Protein AF-A0A8U0UBH2-F1 (afdb_monomer)

Nearest PDB structures (foldseek):
  8ppl-assembly1_Iy  TM=8.796E-01  e=6.092E-14  Homo sapiens
  8oz0-assembly1_J  TM=8.647E-01  e=2.793E-13  Homo sapiens
  8pj3-assembly1_y  TM=9.180E-01  e=6.291E-13  Homo sapiens
  6fyy-assembly1_q  TM=8.793E-01  e=2.531E-05  Saccharomyces cerevisiae
  6zu9-assembly1_q  TM=8.793E-01  e=5.999E-05  Saccharomyces cerevisiae S288C

Organism: Salvelinus namaycush (NCBI:txid8040)

pLDDT: mean 74.61, std 21.76, range [34.66, 95.88]

Structure (mmCIF, N/CA/C/O backbone):
data_AF-A0A8U0UBH2-F1
#
_entry.id   AF-A0A8U0UBH2-F1
#
loop_
_atom_site.group_PDB
_atom_site.id
_atom_site.type_symbol
_atom_site.label_atom_id
_atom_site.label_alt_id
_atom_site.label_comp_id
_atom_site.label_asym_id
_atom_site.label_entity_id
_atom_site.label_seq_id
_atom_site.pdbx_PDB_ins_code
_atom_site.Cartn_x
_atom_site.Cartn_y
_atom_site.Cartn_z
_atom_site.occupancy
_atom_site.B_iso_or_equiv
_atom_site.auth_seq_id
_atom_site.auth_comp_id
_atom_site.auth_asym_id
_atom_site.auth_atom_id
_atom_site.pdbx_PDB_model_num
ATOM 1 N N . MET A 1 1 ? 2.772 16.774 -62.613 1.00 42.47 1 MET A N 1
ATOM 2 C CA . MET A 1 1 ? 3.677 16.730 -61.443 1.00 42.47 1 MET A CA 1
ATOM 3 C C . MET A 1 1 ? 3.023 17.522 -60.324 1.00 42.47 1 MET A C 1
ATOM 5 O O . MET A 1 1 ? 3.262 18.715 -60.193 1.00 42.47 1 MET A O 1
ATOM 9 N N . GLU A 1 2 ? 2.134 16.873 -59.576 1.00 38.53 2 GLU A N 1
ATOM 10 C CA . GLU A 1 2 ? 1.544 17.423 -58.355 1.00 38.53 2 GLU A CA 1
ATOM 11 C C . GLU A 1 2 ? 2.584 17.436 -57.232 1.00 38.53 2 GLU A C 1
ATOM 13 O O . GLU A 1 2 ? 3.257 16.438 -56.972 1.00 38.53 2 GLU A O 1
ATOM 18 N N . ARG A 1 3 ? 2.696 18.568 -56.539 1.00 38.28 3 ARG A N 1
ATOM 19 C CA . ARG A 1 3 ? 3.229 18.626 -55.177 1.00 38.28 3 ARG A CA 1
ATOM 20 C C . ARG A 1 3 ? 2.246 19.397 -54.314 1.00 38.28 3 ARG A C 1
ATOM 22 O O . ARG A 1 3 ? 2.458 20.559 -53.987 1.00 38.28 3 ARG A O 1
ATOM 29 N N . SER A 1 4 ? 1.186 18.706 -53.924 1.00 42.19 4 SER A N 1
ATOM 30 C CA . SER A 1 4 ? 0.410 19.046 -52.738 1.00 42.19 4 SER A CA 1
ATOM 31 C C . SER A 1 4 ? 1.286 18.737 -51.523 1.00 42.19 4 SER A C 1
ATOM 33 O O . SER A 1 4 ? 1.463 17.576 -51.159 1.00 42.19 4 SER A O 1
ATOM 35 N N . ARG A 1 5 ? 1.911 19.756 -50.926 1.00 43.47 5 ARG A N 1
ATOM 36 C CA . ARG A 1 5 ? 2.503 19.631 -49.587 1.00 43.47 5 ARG A CA 1
ATOM 37 C C . ARG A 1 5 ? 1.434 20.016 -48.577 1.00 43.47 5 ARG A C 1
ATOM 39 O O . ARG A 1 5 ? 1.144 21.188 -48.375 1.00 43.47 5 ARG A O 1
ATOM 46 N N . GLN A 1 6 ? 0.831 18.966 -48.038 1.00 37.62 6 GLN A N 1
ATOM 47 C CA . GLN A 1 6 ? -0.133 18.946 -46.948 1.00 37.62 6 GLN A CA 1
ATOM 48 C C . GLN A 1 6 ? 0.365 19.767 -45.751 1.00 37.62 6 GLN A C 1
ATOM 50 O O . GLN A 1 6 ? 1.517 19.628 -45.334 1.00 37.62 6 GLN A O 1
ATOM 55 N N . ALA A 1 7 ? -0.517 20.616 -45.225 1.00 38.66 7 ALA A N 1
ATOM 56 C CA . ALA A 1 7 ? -0.358 21.272 -43.934 1.00 38.66 7 ALA A CA 1
ATOM 57 C C . ALA A 1 7 ? -0.268 20.212 -42.815 1.00 38.66 7 ALA A C 1
ATOM 59 O O . ALA A 1 7 ? -0.923 19.171 -42.933 1.00 38.66 7 ALA A O 1
ATOM 60 N N . PRO A 1 8 ? 0.516 20.434 -41.744 1.00 41.75 8 PRO A N 1
ATOM 61 C CA . PRO A 1 8 ? 0.490 19.552 -40.585 1.00 41.75 8 PRO A CA 1
ATOM 62 C C . PRO A 1 8 ? -0.902 19.596 -39.952 1.00 41.75 8 PRO A C 1
ATOM 64 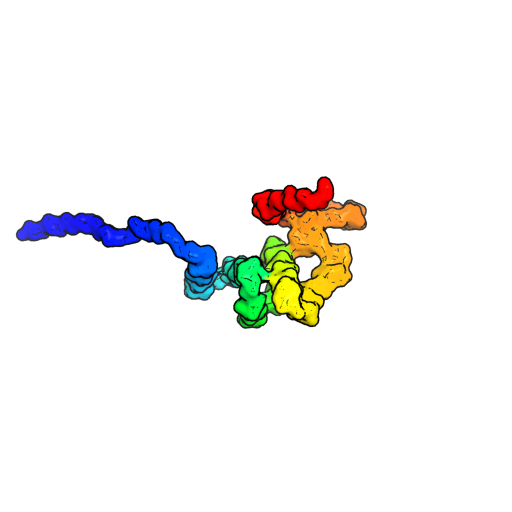O O . PRO A 1 8 ? -1.445 20.671 -39.706 1.00 41.75 8 PRO A O 1
ATOM 67 N N . SER A 1 9 ? -1.467 18.412 -39.745 1.00 38.03 9 SER A N 1
ATOM 68 C CA . SER A 1 9 ? -2.778 18.161 -39.164 1.00 38.03 9 SER A CA 1
ATOM 69 C C . SER A 1 9 ? -2.916 18.756 -37.765 1.00 38.03 9 SER A C 1
ATOM 71 O O . SER A 1 9 ? -2.117 18.466 -36.877 1.00 38.03 9 SER A O 1
ATOM 73 N N . GLU A 1 10 ? -3.981 19.531 -37.596 1.00 45.22 10 GLU A N 1
ATOM 74 C CA . GLU A 1 10 ? -4.620 19.885 -36.332 1.00 45.22 10 GLU A CA 1
ATOM 75 C C . GLU A 1 10 ? -5.029 18.603 -35.591 1.00 45.22 10 GLU A C 1
ATOM 77 O O . GLU A 1 10 ? -6.073 18.028 -35.884 1.00 45.22 10 GLU A O 1
ATOM 82 N N . GLN A 1 11 ? -4.189 18.104 -34.686 1.00 44.78 11 GLN A N 1
ATOM 83 C CA . GLN A 1 11 ? -4.559 17.155 -33.631 1.00 44.78 11 GLN A CA 1
ATOM 84 C C . GLN A 1 11 ? -3.386 17.041 -32.645 1.00 44.78 11 GLN A C 1
ATOM 86 O O . GLN A 1 11 ? -2.232 17.037 -33.060 1.00 44.78 11 GLN A O 1
ATOM 91 N N . ASP A 1 12 ? -3.711 16.972 -31.354 1.00 43.59 12 ASP A N 1
ATOM 92 C CA . ASP A 1 12 ? -2.827 16.841 -30.177 1.00 43.59 12 ASP A CA 1
ATOM 93 C C . ASP A 1 12 ? -2.422 18.132 -29.438 1.00 43.59 12 ASP A C 1
ATOM 95 O O . ASP A 1 12 ? -1.477 18.134 -28.650 1.00 43.59 12 ASP A O 1
ATOM 99 N N . ALA A 1 13 ? -3.188 19.214 -29.595 1.00 43.34 13 ALA A N 1
ATOM 100 C CA . ALA A 1 13 ? -3.163 20.348 -28.665 1.00 43.34 13 ALA A CA 1
ATOM 101 C C . ALA A 1 13 ? -4.579 20.731 -28.211 1.00 43.34 13 ALA A C 1
ATOM 103 O O . ALA A 1 13 ? -5.007 21.871 -28.343 1.00 43.34 13 ALA A O 1
ATOM 104 N N . GLU A 1 14 ? -5.309 19.761 -27.666 1.00 42.88 14 GLU A N 1
ATOM 105 C CA . GLU A 1 14 ? -6.381 20.048 -26.713 1.00 42.88 14 GLU A CA 1
ATOM 106 C C . GLU A 1 14 ? -5.909 19.546 -25.349 1.00 42.88 14 GLU A C 1
ATOM 108 O O . GLU A 1 14 ? -6.132 18.403 -24.950 1.00 42.88 14 GLU A O 1
ATOM 113 N N . GLU A 1 15 ? -5.183 20.414 -24.641 1.00 45.59 15 GLU A N 1
ATOM 114 C CA . GLU A 1 15 ? -5.075 20.335 -23.188 1.00 45.59 15 GLU A CA 1
ATOM 115 C C . GLU A 1 15 ? -6.496 20.459 -22.630 1.00 45.59 15 GLU A C 1
ATOM 117 O O . GLU A 1 15 ? -7.026 21.552 -22.445 1.00 45.59 15 GLU A O 1
ATOM 122 N N . SER A 1 16 ? -7.149 19.313 -22.428 1.00 42.00 16 SER A N 1
ATOM 123 C CA . SER A 1 16 ? -8.451 19.243 -21.778 1.00 42.00 16 SER A CA 1
ATOM 124 C C . SER A 1 16 ? -8.293 19.671 -20.320 1.00 42.00 16 SER A C 1
ATOM 126 O O . SER A 1 16 ? -7.991 18.861 -19.438 1.00 42.00 16 SER A O 1
ATOM 128 N N . GLU A 1 17 ? -8.532 20.954 -20.068 1.00 45.34 17 GLU A N 1
ATOM 129 C CA . GLU A 1 17 ? -8.867 21.498 -18.757 1.00 45.34 17 GLU A CA 1
ATOM 130 C C . GLU A 1 17 ? -10.041 20.694 -18.162 1.00 45.34 17 GLU A C 1
ATOM 132 O O . GLU A 1 17 ? -11.206 20.942 -18.461 1.00 45.34 17 GLU A O 1
ATOM 137 N N . GLY A 1 18 ? -9.732 19.682 -17.341 1.00 48.09 18 GLY A N 1
ATOM 138 C CA . GLY A 1 18 ? -10.737 18.897 -16.617 1.00 48.09 18 GLY A CA 1
ATOM 139 C C . GLY A 1 18 ? -10.610 17.373 -16.661 1.00 48.09 18 GLY A C 1
ATOM 140 O O . GLY A 1 18 ? -11.572 16.702 -16.291 1.00 48.09 18 GLY A O 1
ATOM 141 N N . GLU A 1 19 ? -9.483 16.780 -17.074 1.00 50.56 19 GLU A N 1
ATOM 142 C CA . GLU A 1 19 ? -9.301 15.337 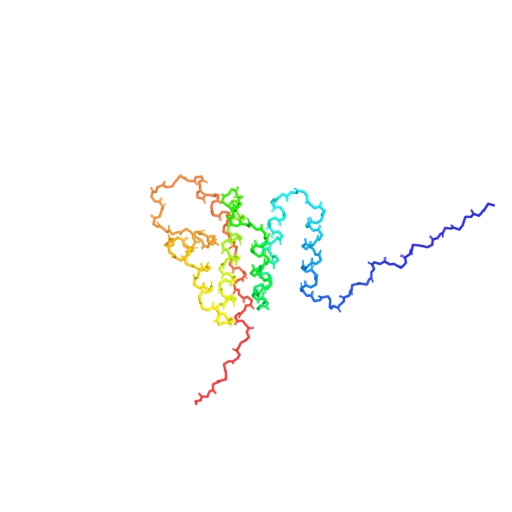-16.848 1.00 50.56 19 GLU A CA 1
ATOM 143 C C . GLU A 1 19 ? -9.246 15.055 -15.329 1.00 50.56 19 GLU A C 1
ATOM 145 O O . GLU A 1 19 ? -8.317 15.469 -14.633 1.00 50.56 19 GLU A O 1
ATOM 150 N N . ASP A 1 20 ? -10.267 14.368 -14.795 1.00 79.62 20 ASP A N 1
ATOM 151 C CA . ASP A 1 20 ? -10.309 13.921 -13.398 1.00 79.62 20 ASP A CA 1
ATOM 152 C C . ASP A 1 20 ? -8.999 13.195 -13.056 1.00 79.62 20 ASP A C 1
ATOM 154 O O . ASP A 1 20 ? -8.561 12.293 -13.772 1.00 79.62 20 ASP A O 1
ATOM 158 N N . SER A 1 21 ? -8.374 13.566 -11.938 1.00 82.38 21 SER A N 1
ATOM 159 C CA . SER A 1 21 ? -7.144 12.946 -11.429 1.00 82.38 21 SER A CA 1
ATOM 160 C C . SER A 1 21 ? -7.193 11.411 -11.420 1.00 82.38 21 SER A C 1
ATOM 162 O O . SER A 1 21 ? -6.170 10.757 -11.634 1.00 82.38 21 SER A O 1
ATOM 164 N N . ALA A 1 22 ? -8.383 10.832 -11.229 1.00 84.75 22 ALA A N 1
ATOM 165 C CA . ALA A 1 22 ? -8.594 9.395 -11.311 1.00 84.75 22 ALA A CA 1
ATOM 166 C C . ALA A 1 22 ? -8.478 8.836 -12.733 1.00 84.75 22 ALA A C 1
ATOM 168 O O . ALA A 1 22 ? -7.912 7.759 -12.912 1.00 84.75 22 ALA A O 1
ATOM 169 N N . PHE A 1 23 ? -8.987 9.557 -13.731 1.00 87.00 23 PHE A N 1
ATOM 170 C CA . PHE A 1 23 ? -8.910 9.164 -15.134 1.00 87.00 23 PHE A CA 1
ATOM 171 C C . PHE A 1 23 ? -7.462 9.155 -15.629 1.00 87.00 23 PHE A C 1
ATOM 173 O O . PHE A 1 23 ? -7.021 8.181 -16.240 1.00 87.00 23 PHE A O 1
ATOM 180 N N . ILE A 1 24 ? -6.693 10.194 -15.290 1.00 90.06 24 ILE A N 1
ATOM 181 C CA . ILE A 1 24 ? -5.268 10.276 -15.636 1.00 90.06 24 ILE A CA 1
ATOM 182 C C . ILE A 1 24 ? -4.505 9.110 -15.001 1.00 90.06 24 ILE A C 1
ATOM 184 O O . ILE A 1 24 ? -3.740 8.422 -15.682 1.00 90.06 24 ILE A O 1
ATOM 188 N N . MET A 1 25 ? -4.729 8.864 -13.705 1.00 91.75 25 MET A N 1
ATOM 189 C CA . MET A 1 25 ? -4.036 7.799 -12.983 1.00 91.75 25 MET A CA 1
ATOM 190 C C . MET A 1 25 ? -4.345 6.420 -13.577 1.00 91.75 25 MET A C 1
ATOM 192 O O . MET A 1 25 ? -3.426 5.649 -13.850 1.00 91.75 25 MET A O 1
ATOM 196 N N . ASP A 1 26 ? -5.618 6.136 -13.851 1.00 89.06 26 ASP A N 1
ATOM 197 C CA . ASP A 1 26 ? -6.052 4.879 -14.459 1.00 89.06 26 ASP A CA 1
ATOM 198 C C . ASP A 1 26 ? -5.466 4.691 -15.871 1.00 89.06 26 ASP A C 1
ATOM 200 O O . ASP A 1 26 ? -4.923 3.624 -16.177 1.00 89.06 26 ASP A O 1
ATOM 204 N N . ARG A 1 27 ? -5.476 5.740 -16.710 1.00 91.38 27 ARG A N 1
ATOM 205 C CA . ARG A 1 27 ? -4.893 5.710 -18.064 1.00 91.38 27 ARG A CA 1
ATOM 206 C C . ARG A 1 27 ? -3.405 5.368 -18.029 1.00 91.38 27 ARG A C 1
ATOM 208 O O . ARG A 1 27 ? -2.956 4.486 -18.765 1.00 91.38 27 ARG A O 1
ATOM 215 N N . LEU A 1 28 ? -2.642 6.040 -17.166 1.00 90.62 28 LEU A N 1
ATOM 216 C CA . LEU A 1 28 ? -1.199 5.821 -17.035 1.00 90.62 28 LEU A CA 1
ATOM 217 C C . LEU A 1 28 ? -0.885 4.430 -16.474 1.00 90.62 28 LEU A C 1
ATOM 219 O O . LEU A 1 28 ? -0.015 3.736 -17.003 1.00 90.62 28 LEU A O 1
ATOM 223 N N . CYS A 1 29 ? -1.616 3.984 -15.452 1.00 90.94 29 CYS A N 1
ATOM 224 C CA . CYS A 1 29 ? -1.440 2.653 -14.878 1.00 90.94 29 CYS A CA 1
ATOM 225 C C . CYS A 1 29 ? -1.744 1.552 -15.901 1.00 90.94 29 CYS A C 1
ATOM 227 O O . CYS A 1 29 ? -0.923 0.652 -16.081 1.00 90.94 29 CYS A O 1
ATOM 229 N N . LYS A 1 30 ? -2.853 1.658 -16.643 1.00 89.81 30 LYS A N 1
ATOM 230 C CA . LYS A 1 30 ? -3.204 0.714 -17.719 1.00 89.81 30 LYS A CA 1
ATOM 231 C C . LYS A 1 30 ? -2.159 0.679 -18.830 1.00 89.81 30 LYS A C 1
ATOM 233 O O . LYS A 1 30 ? -1.824 -0.402 -19.314 1.00 89.81 30 LYS A O 1
ATOM 238 N N . PHE A 1 31 ? -1.613 1.835 -19.208 1.00 91.50 31 PHE A N 1
ATOM 239 C CA . PHE A 1 31 ? -0.531 1.900 -20.187 1.00 91.50 31 PHE A CA 1
ATOM 240 C C . PHE A 1 31 ? 0.703 1.120 -19.715 1.00 91.50 31 PHE A C 1
ATOM 242 O O . PHE A 1 31 ? 1.228 0.296 -20.466 1.00 91.50 31 PHE A O 1
ATOM 249 N N . ILE A 1 32 ? 1.119 1.311 -18.458 1.00 90.69 32 ILE A N 1
ATOM 250 C CA . ILE A 1 32 ? 2.253 0.583 -17.870 1.00 90.69 32 ILE A CA 1
ATOM 251 C C . ILE A 1 32 ? 1.964 -0.923 -17.822 1.00 90.69 32 ILE A C 1
ATOM 253 O O . ILE A 1 32 ? 2.832 -1.717 -18.179 1.00 90.69 32 ILE A O 1
ATOM 257 N N . TYR A 1 33 ? 0.747 -1.334 -17.453 1.00 86.88 33 TYR A N 1
ATOM 258 C CA . TYR A 1 33 ? 0.375 -2.754 -17.402 1.00 86.88 33 TYR A CA 1
ATOM 259 C C . TYR A 1 33 ? 0.462 -3.435 -18.772 1.00 86.88 33 TYR A C 1
ATOM 261 O O . TYR A 1 33 ? 0.886 -4.586 -18.852 1.00 86.88 33 TYR A O 1
ATOM 269 N N . ALA A 1 34 ? 0.082 -2.730 -19.841 1.00 86.69 34 ALA A N 1
ATOM 270 C CA . ALA A 1 34 ? 0.052 -3.279 -21.193 1.00 86.69 34 ALA A CA 1
ATOM 271 C C . ALA A 1 34 ? 1.409 -3.230 -21.916 1.00 86.69 34 ALA A C 1
ATOM 273 O O . ALA A 1 34 ? 1.687 -4.081 -22.762 1.00 86.69 34 ALA A O 1
ATOM 274 N N . LYS A 1 35 ? 2.228 -2.206 -21.652 1.00 82.31 35 LYS A N 1
ATOM 275 C CA . LYS A 1 35 ? 3.435 -1.918 -22.443 1.00 82.31 35 LYS A CA 1
ATOM 276 C C . LYS A 1 35 ? 4.734 -2.290 -21.746 1.00 82.31 35 LYS A C 1
ATOM 278 O O . LYS A 1 35 ? 5.714 -2.552 -22.441 1.00 82.31 35 LYS A O 1
ATOM 283 N N . ASP A 1 36 ? 4.756 -2.335 -20.417 1.00 79.94 36 ASP A N 1
ATOM 284 C CA . ASP A 1 36 ? 5.984 -2.587 -19.673 1.00 79.94 36 ASP A CA 1
ATOM 285 C C . ASP A 1 36 ? 6.121 -4.064 -19.283 1.00 79.94 36 ASP A C 1
ATOM 287 O O . ASP A 1 36 ? 5.214 -4.687 -18.720 1.00 79.94 36 ASP A O 1
ATOM 291 N N . ARG A 1 37 ? 7.293 -4.634 -19.574 1.00 76.19 37 ARG A N 1
ATOM 292 C CA . ARG A 1 37 ? 7.675 -5.996 -19.170 1.00 76.19 37 ARG A CA 1
ATOM 293 C C . ARG A 1 37 ? 8.454 -6.012 -17.854 1.00 76.19 37 ARG A C 1
ATOM 295 O O . ARG A 1 37 ? 8.685 -7.085 -17.312 1.00 76.19 37 ARG A O 1
ATOM 302 N N . THR A 1 38 ? 8.832 -4.845 -17.339 1.00 85.12 38 THR A N 1
ATOM 303 C CA . THR A 1 38 ? 9.639 -4.691 -16.129 1.00 85.12 38 THR A CA 1
ATOM 304 C C . THR A 1 38 ? 8.768 -4.821 -14.881 1.00 85.12 38 THR A C 1
ATOM 306 O O . THR A 1 38 ? 7.975 -3.930 -14.563 1.00 85.12 38 THR A O 1
ATOM 309 N N . ASP A 1 39 ? 8.960 -5.895 -14.117 1.00 82.62 39 ASP A N 1
ATOM 310 C CA . ASP A 1 39 ? 8.144 -6.184 -12.928 1.00 82.62 39 ASP A CA 1
ATOM 311 C C . ASP A 1 39 ? 8.222 -5.089 -11.861 1.00 82.62 39 ASP A C 1
ATOM 313 O O . ASP A 1 39 ? 7.222 -4.767 -11.218 1.00 82.62 39 ASP A O 1
ATOM 317 N N . ARG A 1 40 ? 9.381 -4.437 -11.718 1.00 86.19 40 ARG A N 1
ATOM 318 C CA . ARG A 1 40 ? 9.552 -3.320 -10.783 1.00 86.19 40 ARG A CA 1
ATOM 319 C C . ARG A 1 40 ? 8.658 -2.126 -11.124 1.00 86.19 40 ARG A C 1
ATOM 321 O O . ARG A 1 40 ? 7.998 -1.593 -10.235 1.00 86.19 40 ARG A O 1
ATOM 328 N N . ILE A 1 41 ? 8.645 -1.686 -12.384 1.00 88.88 41 ILE A N 1
ATOM 329 C CA . ILE A 1 41 ? 7.861 -0.511 -12.800 1.00 88.88 41 ILE A CA 1
ATOM 330 C C . ILE A 1 41 ? 6.370 -0.834 -12.701 1.00 88.88 41 ILE A C 1
ATOM 332 O O . ILE A 1 41 ? 5.606 -0.032 -12.160 1.00 88.88 41 ILE A O 1
ATOM 336 N N . ARG A 1 42 ? 5.976 -2.047 -13.110 1.00 90.31 42 ARG A N 1
ATOM 337 C CA . ARG A 1 42 ? 4.609 -2.547 -12.944 1.00 90.31 42 ARG A CA 1
ATOM 338 C C . ARG A 1 42 ? 4.180 -2.542 -11.476 1.00 90.31 42 ARG A C 1
ATOM 340 O O . ARG A 1 42 ? 3.120 -2.012 -11.159 1.00 90.31 42 ARG A O 1
ATOM 347 N N . THR A 1 43 ? 5.023 -3.051 -10.578 1.00 90.88 43 THR A N 1
ATOM 348 C CA . THR A 1 43 ? 4.759 -3.077 -9.131 1.00 90.88 43 THR A CA 1
ATOM 349 C C . THR A 1 43 ? 4.576 -1.671 -8.567 1.00 90.88 43 THR A C 1
ATOM 351 O O . THR A 1 43 ? 3.587 -1.404 -7.887 1.00 90.88 43 THR A O 1
ATOM 354 N N . CYS A 1 44 ? 5.476 -0.739 -8.896 1.00 92.06 44 CYS A N 1
ATOM 355 C CA . CYS A 1 44 ? 5.340 0.659 -8.487 1.00 92.06 44 CYS A CA 1
ATOM 356 C C . CYS A 1 44 ? 4.041 1.287 -9.010 1.00 92.06 44 CYS A C 1
ATOM 358 O O . CYS A 1 44 ? 3.356 1.980 -8.261 1.00 92.06 44 CYS A O 1
ATOM 360 N N . ALA A 1 45 ? 3.677 1.024 -10.267 1.00 93.06 45 ALA A N 1
ATOM 361 C CA . ALA A 1 45 ? 2.445 1.537 -10.855 1.00 93.06 45 ALA A CA 1
ATOM 362 C C . ALA A 1 45 ? 1.200 0.996 -10.141 1.00 93.06 45 ALA A C 1
ATOM 364 O O . ALA A 1 45 ? 0.295 1.771 -9.844 1.00 93.06 45 ALA A O 1
ATOM 365 N N . ILE A 1 46 ? 1.160 -0.302 -9.821 1.00 93.25 46 ILE A N 1
ATOM 366 C CA . ILE A 1 46 ? 0.070 -0.907 -9.039 1.00 93.25 46 ILE A CA 1
ATOM 367 C C . ILE A 1 46 ? -0.019 -0.262 -7.653 1.00 93.25 46 ILE A C 1
ATOM 369 O O . ILE A 1 46 ? -1.094 0.180 -7.254 1.00 93.25 46 ILE A O 1
ATOM 373 N N . LEU A 1 47 ? 1.102 -0.145 -6.938 1.00 94.56 47 LEU A N 1
ATOM 374 C CA . LEU A 1 47 ? 1.131 0.458 -5.603 1.00 94.56 47 LEU A CA 1
ATOM 375 C C . LEU A 1 47 ? 0.621 1.902 -5.605 1.00 94.56 47 LEU A C 1
ATOM 377 O O . LEU A 1 47 ? -0.223 2.262 -4.785 1.00 94.56 47 LEU A O 1
ATOM 381 N N . CYS A 1 48 ? 1.076 2.719 -6.557 1.00 94.12 48 CYS A N 1
ATOM 382 C CA . CYS A 1 48 ? 0.599 4.092 -6.704 1.00 94.12 48 CYS A CA 1
ATOM 383 C C . CYS A 1 48 ? -0.897 4.149 -7.056 1.00 94.12 48 CYS A C 1
ATOM 385 O O . CYS A 1 48 ? -1.609 5.014 -6.545 1.00 94.12 48 CYS A O 1
ATOM 387 N N . HIS A 1 49 ? -1.388 3.220 -7.881 1.00 94.62 49 HIS A N 1
ATOM 388 C CA . HIS A 1 49 ? -2.803 3.130 -8.243 1.00 94.62 49 HIS A CA 1
ATOM 389 C C . HIS A 1 49 ? -3.680 2.831 -7.018 1.00 94.62 49 HIS A C 1
ATOM 391 O O . HIS A 1 49 ? -4.651 3.542 -6.749 1.00 94.62 49 HIS A O 1
ATOM 397 N N . ILE A 1 50 ? -3.288 1.835 -6.218 1.00 95.19 50 ILE A N 1
ATOM 398 C CA . ILE A 1 50 ? -3.969 1.476 -4.966 1.00 95.19 50 ILE A CA 1
ATOM 399 C C . ILE A 1 50 ? -3.951 2.661 -3.997 1.00 95.19 50 ILE A C 1
ATOM 401 O O . ILE A 1 50 ? -4.985 3.007 -3.420 1.00 95.19 50 ILE A O 1
ATOM 405 N N . TYR A 1 51 ? -2.795 3.313 -3.841 1.00 95.00 51 TYR A N 1
ATOM 406 C CA . TYR A 1 51 ? -2.647 4.476 -2.968 1.00 95.00 51 TYR A CA 1
ATOM 407 C C . TYR A 1 51 ? -3.611 5.602 -3.362 1.00 95.00 51 TYR A C 1
ATOM 409 O O . TYR A 1 51 ? -4.277 6.181 -2.499 1.00 95.00 51 TYR A O 1
ATOM 417 N N . HIS A 1 52 ? -3.734 5.877 -4.663 1.00 94.00 52 HIS A N 1
ATOM 418 C CA . HIS A 1 52 ? -4.670 6.864 -5.189 1.00 94.00 52 HIS A CA 1
ATOM 419 C C . HIS A 1 52 ? -6.130 6.480 -4.885 1.00 94.00 52 HIS A C 1
ATOM 421 O O . HIS A 1 52 ? -6.874 7.287 -4.325 1.00 94.00 52 HIS A O 1
ATOM 427 N N . HIS A 1 53 ? -6.559 5.241 -5.149 1.00 93.94 53 HIS A N 1
ATOM 428 C CA . HIS A 1 53 ? -7.919 4.813 -4.786 1.00 93.94 53 HIS A CA 1
ATOM 429 C C . HIS A 1 53 ? -8.197 4.951 -3.283 1.00 93.94 53 HIS A C 1
ATOM 431 O O . HIS A 1 53 ? -9.239 5.492 -2.897 1.00 93.94 53 HIS A O 1
ATOM 437 N N . ALA A 1 54 ? -7.249 4.537 -2.440 1.00 94.00 54 ALA A N 1
ATOM 438 C CA . ALA A 1 54 ? -7.372 4.619 -0.990 1.00 94.00 54 ALA A CA 1
ATOM 439 C C . ALA A 1 54 ? -7.458 6.074 -0.488 1.00 94.00 54 ALA A C 1
ATOM 441 O O . ALA A 1 54 ? -8.259 6.375 0.402 1.00 94.00 54 ALA A O 1
ATOM 442 N N . LEU A 1 55 ? -6.687 6.997 -1.076 1.00 93.44 55 LEU A N 1
ATOM 443 C CA . LEU A 1 55 ? -6.732 8.427 -0.749 1.00 93.44 55 LEU A CA 1
ATOM 444 C C . LEU A 1 55 ? -8.117 9.029 -1.026 1.00 93.44 55 LEU A C 1
ATOM 446 O O . LEU A 1 55 ? -8.683 9.704 -0.162 1.00 93.44 55 LEU A O 1
ATOM 450 N N . HIS A 1 56 ? -8.694 8.693 -2.180 1.00 91.81 56 HIS A N 1
ATOM 451 C CA . HIS A 1 56 ? -10.012 9.151 -2.628 1.00 91.81 56 HIS A CA 1
ATOM 452 C C . HIS A 1 56 ? -11.184 8.363 -2.016 1.00 91.81 56 HIS A C 1
ATOM 454 O O . HIS A 1 56 ? -12.284 8.375 -2.560 1.00 91.81 56 HIS A O 1
ATOM 460 N N . SER A 1 57 ? -10.980 7.675 -0.885 1.00 91.50 57 SER A N 1
ATOM 461 C CA . SER A 1 57 ? -12.032 6.937 -0.167 1.00 91.50 57 SER A CA 1
ATOM 462 C C . SER A 1 57 ? -12.657 5.761 -0.934 1.00 91.50 57 SER A C 1
ATOM 464 O O . SER A 1 57 ? -13.683 5.231 -0.508 1.00 91.50 57 SER A O 1
ATOM 466 N N . ARG A 1 58 ? -12.045 5.290 -2.023 1.00 92.69 58 ARG A N 1
ATOM 467 C CA . ARG A 1 58 ? -12.553 4.173 -2.835 1.00 92.69 58 ARG A CA 1
ATOM 468 C C . ARG A 1 58 ? -11.990 2.845 -2.330 1.00 92.69 58 ARG A C 1
ATOM 470 O O . ARG A 1 58 ? -11.148 2.222 -2.974 1.00 92.69 58 ARG A O 1
ATOM 477 N N . TRP A 1 59 ? -12.444 2.433 -1.145 1.00 93.62 59 TRP A N 1
ATOM 478 C CA . TRP A 1 59 ? -11.884 1.284 -0.425 1.00 93.62 59 TRP A CA 1
ATOM 479 C C . TRP A 1 59 ? -11.996 -0.037 -1.192 1.00 93.62 59 TRP A C 1
ATOM 481 O O . TRP A 1 59 ? -10.987 -0.713 -1.363 1.00 93.62 59 TRP A O 1
ATOM 491 N N . TYR A 1 60 ? -13.188 -0.380 -1.692 1.00 95.12 60 TYR A N 1
ATOM 492 C CA . TYR A 1 60 ? -13.416 -1.643 -2.405 1.00 95.12 60 TYR A CA 1
ATOM 493 C C . TYR A 1 60 ? -12.487 -1.792 -3.613 1.00 95.12 60 TYR A C 1
ATOM 495 O O . TYR A 1 60 ? -11.809 -2.800 -3.748 1.00 95.12 60 TYR A O 1
ATOM 503 N N . GLN A 1 61 ? -12.362 -0.738 -4.425 1.00 94.06 61 GLN A N 1
ATOM 504 C CA . GLN A 1 61 ? -11.471 -0.726 -5.588 1.00 94.06 61 GLN A CA 1
ATOM 505 C C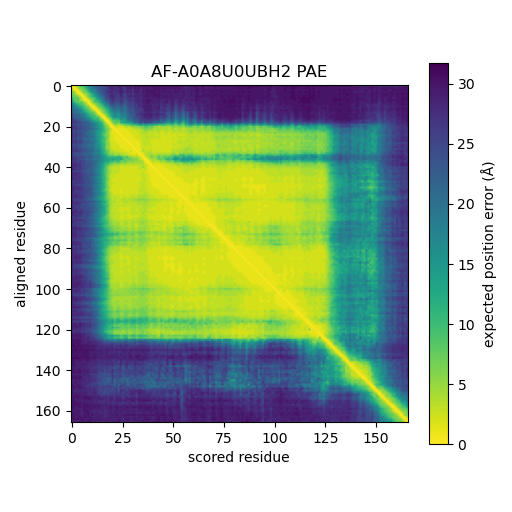 . GLN A 1 61 ? -10.001 -0.894 -5.185 1.00 94.06 61 GLN A C 1
ATOM 507 O O . GLN A 1 61 ? -9.285 -1.687 -5.788 1.00 94.06 61 GLN A O 1
ATOM 512 N N . ALA A 1 62 ? -9.552 -0.185 -4.141 1.00 94.75 62 ALA A N 1
ATOM 513 C CA . ALA A 1 62 ? -8.186 -0.306 -3.634 1.00 94.75 62 ALA A CA 1
ATOM 514 C C . ALA A 1 62 ? -7.891 -1.717 -3.093 1.00 94.75 62 ALA A C 1
ATOM 516 O O . ALA A 1 62 ? -6.825 -2.270 -3.359 1.00 94.75 62 ALA A O 1
ATOM 517 N N . ARG A 1 63 ? -8.836 -2.301 -2.346 1.00 94.44 63 ARG A N 1
ATOM 518 C CA . ARG A 1 63 ? -8.734 -3.653 -1.783 1.00 94.44 63 ARG A CA 1
ATOM 519 C C . ARG A 1 63 ? -8.677 -4.705 -2.879 1.00 94.44 63 ARG A C 1
ATOM 521 O O . ARG A 1 63 ? -7.792 -5.554 -2.853 1.00 94.44 63 ARG A O 1
ATOM 528 N N . ASP A 1 64 ? -9.607 -4.646 -3.821 1.00 94.75 64 ASP A N 1
ATOM 529 C CA . ASP A 1 64 ? -9.707 -5.639 -4.882 1.00 94.75 64 ASP A CA 1
ATOM 530 C C . ASP A 1 64 ? -8.454 -5.580 -5.766 1.00 94.75 64 ASP A C 1
ATOM 532 O O . ASP A 1 64 ? -7.868 -6.617 -6.059 1.00 94.75 64 ASP A O 1
ATOM 536 N N . LEU A 1 65 ? -7.947 -4.378 -6.067 1.00 93.56 65 LEU A N 1
ATOM 537 C CA . LEU A 1 65 ? -6.684 -4.211 -6.786 1.00 93.56 65 LEU A CA 1
ATOM 538 C C . LEU A 1 65 ? -5.477 -4.752 -5.997 1.00 93.56 65 LEU A C 1
ATOM 540 O O . LEU A 1 65 ? -4.616 -5.406 -6.584 1.00 93.56 65 LEU A O 1
ATOM 544 N N . MET A 1 66 ? -5.422 -4.538 -4.675 1.00 93.75 66 MET A N 1
ATOM 545 C CA . MET A 1 66 ? -4.379 -5.116 -3.816 1.00 93.75 66 MET A CA 1
ATOM 546 C C . MET A 1 66 ? -4.401 -6.650 -3.863 1.00 93.75 66 MET A C 1
ATOM 548 O O . MET A 1 66 ? -3.358 -7.265 -4.077 1.00 93.75 66 MET A O 1
ATOM 552 N N . LEU A 1 67 ? -5.578 -7.267 -3.740 1.00 92.75 67 LEU A N 1
ATOM 553 C CA . LEU A 1 67 ? -5.727 -8.725 -3.774 1.00 92.75 67 LEU A CA 1
ATOM 554 C C . LEU A 1 67 ? -5.413 -9.312 -5.158 1.00 92.75 67 LEU A C 1
ATOM 556 O O . LEU A 1 67 ? -4.655 -10.272 -5.252 1.00 92.75 67 LEU A O 1
ATOM 560 N N . MET A 1 68 ? -5.929 -8.707 -6.232 1.00 91.19 68 MET A N 1
ATOM 561 C CA . MET A 1 68 ? -5.706 -9.165 -7.613 1.00 91.19 68 MET A CA 1
ATOM 562 C C . MET A 1 68 ? -4.240 -9.073 -8.044 1.00 91.19 68 MET A C 1
ATOM 564 O O . MET A 1 68 ? -3.803 -9.796 -8.934 1.00 91.19 68 MET A O 1
ATOM 568 N N . SER A 1 69 ? -3.477 -8.159 -7.444 1.00 89.88 69 SER A N 1
ATOM 569 C CA . SER A 1 69 ? -2.083 -7.926 -7.813 1.00 89.88 69 SER A CA 1
ATOM 570 C C . SER A 1 69 ? -1.085 -8.930 -7.231 1.00 89.88 69 SER A C 1
ATOM 572 O O . SER A 1 69 ? 0.067 -8.931 -7.662 1.00 89.88 69 SER A O 1
ATOM 574 N N . HIS A 1 70 ? -1.496 -9.756 -6.257 1.00 90.69 70 HIS A N 1
ATOM 575 C CA . HIS A 1 70 ? -0.628 -10.720 -5.563 1.00 90.69 70 HIS A CA 1
ATOM 576 C C . HIS A 1 70 ? 0.676 -10.105 -5.021 1.00 90.69 70 HIS A C 1
ATOM 578 O O . HIS A 1 70 ? 1.722 -10.748 -4.940 1.00 90.69 70 HIS A O 1
ATOM 584 N N . LEU A 1 71 ? 0.632 -8.823 -4.638 1.00 88.25 71 LEU A N 1
ATOM 585 C CA . LEU A 1 71 ? 1.828 -8.110 -4.191 1.00 88.25 71 LEU A CA 1
ATOM 586 C C . LEU A 1 71 ? 2.392 -8.658 -2.877 1.00 88.25 71 LEU A C 1
ATOM 588 O O . LEU A 1 71 ? 3.597 -8.562 -2.664 1.00 88.25 71 LEU A O 1
ATOM 592 N N . GLN A 1 72 ? 1.553 -9.249 -2.024 1.00 88.19 72 GLN A N 1
ATOM 593 C CA . GLN A 1 72 ? 1.969 -9.832 -0.743 1.00 88.19 72 GLN A CA 1
ATOM 594 C C . GLN A 1 72 ? 3.026 -10.932 -0.909 1.00 88.19 72 GLN A C 1
ATOM 596 O O . GLN A 1 72 ? 3.964 -10.987 -0.116 1.00 88.19 72 GLN A O 1
ATOM 601 N N . ASP A 1 73 ? 2.921 -11.737 -1.968 1.00 87.00 73 ASP A N 1
ATOM 602 C CA . ASP A 1 73 ? 3.820 -12.867 -2.217 1.00 87.00 73 ASP A CA 1
ATOM 603 C C . ASP A 1 73 ? 5.191 -12.403 -2.737 1.00 87.00 73 ASP A C 1
ATOM 605 O O . ASP A 1 73 ? 6.228 -12.982 -2.419 1.00 87.00 73 ASP A O 1
ATOM 609 N N . ASN A 1 74 ? 5.211 -11.305 -3.499 1.00 83.56 74 ASN A N 1
ATOM 610 C CA . ASN A 1 74 ? 6.404 -10.856 -4.221 1.00 83.56 74 ASN A CA 1
ATOM 611 C C . ASN A 1 74 ? 7.156 -9.710 -3.524 1.00 83.56 74 ASN A C 1
ATOM 613 O O . ASN A 1 74 ? 8.325 -9.457 -3.831 1.00 83.56 74 ASN A O 1
ATOM 617 N N . ILE A 1 75 ? 6.523 -8.996 -2.585 1.00 88.06 75 ILE A N 1
ATOM 618 C CA . ILE A 1 75 ? 7.090 -7.761 -2.025 1.00 88.06 75 ILE A CA 1
ATOM 619 C C . ILE A 1 75 ? 8.372 -7.987 -1.217 1.00 88.06 75 ILE A C 1
ATOM 621 O O . ILE A 1 75 ? 9.239 -7.114 -1.196 1.00 88.06 75 ILE A O 1
ATOM 625 N N . GLN A 1 76 ? 8.538 -9.156 -0.593 1.00 87.38 76 GLN A N 1
ATOM 626 C CA . GLN A 1 76 ? 9.718 -9.461 0.227 1.00 87.38 76 GLN A CA 1
ATOM 627 C C . GLN A 1 76 ? 11.021 -9.461 -0.586 1.00 87.38 76 GLN A C 1
ATOM 629 O O . GLN A 1 76 ? 12.082 -9.124 -0.059 1.00 87.38 76 GLN A O 1
ATOM 634 N N . HIS A 1 77 ? 10.935 -9.791 -1.876 1.00 85.94 77 HIS A N 1
ATOM 635 C CA . HIS A 1 77 ? 12.069 -9.817 -2.799 1.00 85.94 77 HIS A CA 1
ATOM 636 C C . HIS A 1 77 ? 12.260 -8.499 -3.561 1.00 85.94 77 HIS A C 1
ATOM 638 O O . HIS A 1 77 ? 13.235 -8.350 -4.296 1.00 85.94 77 HIS A O 1
ATOM 644 N N . ALA A 1 78 ? 11.345 -7.537 -3.403 1.00 87.50 78 ALA A N 1
ATOM 645 C CA . ALA A 1 78 ? 11.425 -6.254 -4.084 1.00 87.50 78 ALA A CA 1
ATOM 646 C C . ALA A 1 78 ? 12.522 -5.358 -3.491 1.00 87.50 78 ALA A C 1
ATOM 648 O O . ALA A 1 78 ? 12.897 -5.487 -2.323 1.00 87.50 78 ALA A O 1
ATOM 649 N N . ASP A 1 79 ? 12.989 -4.388 -4.281 1.00 87.88 79 ASP A N 1
ATOM 650 C CA . ASP A 1 79 ? 13.952 -3.390 -3.818 1.00 87.88 79 ASP A CA 1
ATOM 651 C C . ASP A 1 79 ? 13.431 -2.662 -2.556 1.00 87.88 79 ASP A C 1
ATOM 653 O O . ASP A 1 79 ? 12.244 -2.322 -2.486 1.00 87.88 79 ASP A O 1
ATOM 657 N N . PRO A 1 80 ? 14.295 -2.301 -1.588 1.00 87.56 80 PRO A N 1
ATOM 658 C CA . PRO A 1 80 ? 13.864 -1.641 -0.352 1.00 87.56 80 PRO A CA 1
ATOM 659 C C . PRO A 1 80 ? 12.984 -0.384 -0.528 1.00 87.56 80 PRO A C 1
ATOM 661 O O . PRO A 1 80 ? 12.045 -0.208 0.248 1.00 87.56 80 PRO A O 1
ATOM 664 N N . PRO A 1 81 ? 13.196 0.492 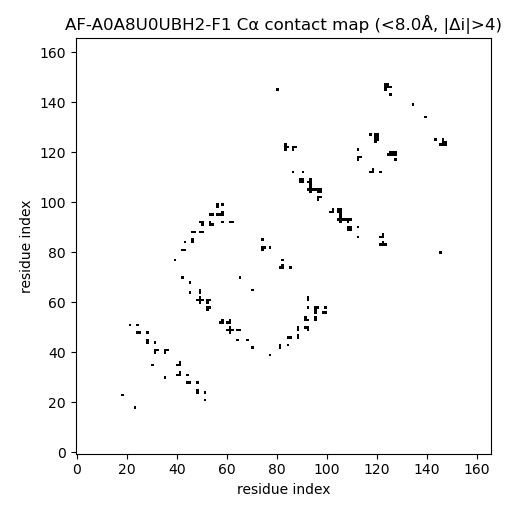-1.534 1.00 88.94 81 PRO A N 1
ATOM 665 C CA . PRO A 1 81 ? 12.279 1.604 -1.798 1.00 88.94 81 PRO A CA 1
ATOM 666 C C . PRO A 1 81 ? 10.854 1.159 -2.165 1.00 88.94 81 PRO A C 1
ATOM 668 O O . PRO A 1 81 ? 9.889 1.815 -1.776 1.00 88.94 81 PRO A O 1
ATOM 671 N N . VAL A 1 82 ? 10.712 0.040 -2.881 1.00 90.19 82 VAL A N 1
ATOM 672 C CA . VAL A 1 82 ? 9.410 -0.528 -3.265 1.00 90.19 82 VAL A CA 1
ATOM 673 C C . VAL A 1 82 ? 8.720 -1.136 -2.045 1.00 90.19 82 VAL A C 1
ATOM 675 O O . VAL A 1 82 ? 7.522 -0.931 -1.865 1.00 90.19 82 VAL A O 1
ATOM 678 N N . GLN A 1 83 ? 9.474 -1.780 -1.149 1.00 91.38 83 GLN A N 1
ATOM 679 C CA . GLN A 1 83 ? 8.946 -2.272 0.131 1.00 91.38 83 GLN A CA 1
ATOM 680 C C . GLN A 1 83 ? 8.395 -1.133 1.002 1.00 91.38 83 GLN A C 1
ATOM 682 O O . GLN A 1 83 ? 7.305 -1.245 1.561 1.00 91.38 83 GLN A O 1
ATOM 687 N N . ILE A 1 84 ? 9.100 0.003 1.072 1.00 91.44 84 ILE A N 1
ATOM 688 C CA . ILE A 1 84 ? 8.613 1.194 1.791 1.00 91.44 84 ILE A CA 1
ATOM 689 C C . ILE A 1 84 ? 7.321 1.721 1.152 1.00 91.44 84 ILE A C 1
ATOM 691 O O . ILE A 1 84 ? 6.379 2.071 1.867 1.00 91.44 84 ILE A O 1
ATOM 695 N N . LEU A 1 85 ? 7.255 1.777 -0.183 1.00 93.25 85 LEU A N 1
ATOM 696 C CA . LEU A 1 85 ? 6.046 2.191 -0.897 1.00 93.25 85 LEU A CA 1
ATOM 697 C C . LEU A 1 85 ? 4.871 1.245 -0.609 1.00 93.25 85 LEU A C 1
ATOM 699 O O . LEU A 1 85 ? 3.759 1.715 -0.358 1.00 93.25 85 LEU A O 1
ATOM 703 N N . TYR A 1 86 ? 5.115 -0.064 -0.577 1.00 94.81 86 TYR A N 1
ATOM 704 C CA . TYR A 1 86 ? 4.117 -1.060 -0.196 1.00 94.81 86 TYR A CA 1
ATOM 705 C C . TYR A 1 86 ? 3.625 -0.852 1.236 1.00 94.81 86 TYR A C 1
ATOM 707 O O . TYR A 1 86 ? 2.422 -0.716 1.442 1.00 94.81 86 TYR A O 1
ATOM 715 N N . ASN A 1 87 ? 4.530 -0.706 2.209 1.00 94.19 87 ASN A N 1
ATOM 716 C CA . ASN A 1 87 ? 4.156 -0.467 3.607 1.00 94.19 87 ASN A CA 1
ATOM 717 C C . ASN A 1 87 ? 3.306 0.802 3.753 1.00 94.19 87 ASN A C 1
ATOM 719 O O . ASN A 1 87 ? 2.291 0.806 4.448 1.00 94.19 87 ASN A O 1
ATOM 723 N N . ARG A 1 88 ? 3.670 1.881 3.049 1.00 94.25 88 ARG A N 1
ATOM 724 C CA . ARG A 1 88 ? 2.873 3.119 3.016 1.00 94.25 88 ARG A CA 1
ATOM 725 C C . ARG A 1 88 ? 1.495 2.907 2.400 1.00 94.25 88 ARG A C 1
ATOM 727 O O . ARG A 1 88 ? 0.519 3.462 2.898 1.00 94.25 88 ARG A O 1
ATOM 734 N N . THR A 1 89 ? 1.415 2.111 1.340 1.00 95.56 89 THR A N 1
ATOM 735 C CA . THR A 1 89 ? 0.155 1.775 0.666 1.00 95.56 89 THR A CA 1
ATOM 736 C C . THR A 1 89 ? -0.745 0.932 1.565 1.00 95.56 89 THR A C 1
ATOM 738 O O . THR A 1 89 ? -1.928 1.237 1.678 1.00 95.56 89 THR A O 1
ATOM 741 N N . MET A 1 90 ? -0.188 -0.045 2.286 1.00 95.12 90 MET A N 1
ATOM 742 C CA . MET A 1 90 ? -0.909 -0.849 3.279 1.00 95.12 90 MET A CA 1
ATOM 743 C C . MET A 1 90 ? -1.470 0.010 4.415 1.00 95.12 90 MET A C 1
ATOM 745 O O . MET A 1 90 ? -2.656 -0.093 4.731 1.00 95.12 90 MET A O 1
ATOM 749 N N . VAL A 1 91 ? -0.666 0.926 4.970 1.00 95.50 91 VAL A N 1
ATOM 750 C CA . VAL A 1 91 ? -1.150 1.873 5.990 1.00 95.50 91 VAL A CA 1
ATOM 751 C C . VAL A 1 91 ? -2.274 2.747 5.440 1.00 95.50 91 VAL A C 1
ATOM 753 O O . VAL A 1 91 ? -3.303 2.911 6.093 1.00 95.50 91 VAL A O 1
ATOM 756 N N . GLN A 1 92 ? -2.115 3.281 4.228 1.00 95.88 92 GLN A N 1
ATOM 757 C CA . GLN A 1 92 ? -3.131 4.125 3.602 1.00 95.88 92 GLN A CA 1
ATOM 758 C C . GLN A 1 92 ? -4.440 3.364 3.347 1.00 95.88 92 GLN A C 1
ATOM 760 O O . GLN A 1 92 ? -5.523 3.909 3.571 1.00 95.88 92 GLN A O 1
ATOM 765 N N . LEU A 1 93 ? -4.353 2.105 2.915 1.00 95.50 93 LEU A N 1
ATOM 766 C CA . LEU A 1 93 ? -5.503 1.226 2.713 1.00 95.50 93 LEU A CA 1
ATOM 767 C C . LEU A 1 93 ? -6.201 0.919 4.045 1.00 95.50 93 LEU A C 1
ATOM 769 O O . LEU A 1 93 ? -7.425 1.015 4.115 1.00 95.50 93 LEU A O 1
ATOM 773 N N . GLY A 1 94 ? -5.443 0.657 5.114 1.00 95.69 94 GLY A N 1
ATOM 774 C CA . GLY A 1 94 ? -5.977 0.480 6.468 1.00 95.69 94 GLY A CA 1
ATOM 775 C C . GLY A 1 94 ? -6.681 1.731 7.006 1.00 95.69 94 GLY A C 1
ATOM 776 O O . GLY A 1 94 ? -7.783 1.641 7.547 1.00 95.69 94 GLY A O 1
ATOM 777 N N . ILE A 1 95 ? -6.115 2.922 6.781 1.00 94.88 95 ILE A N 1
ATOM 778 C CA . ILE A 1 95 ? -6.765 4.199 7.128 1.00 94.88 95 ILE A 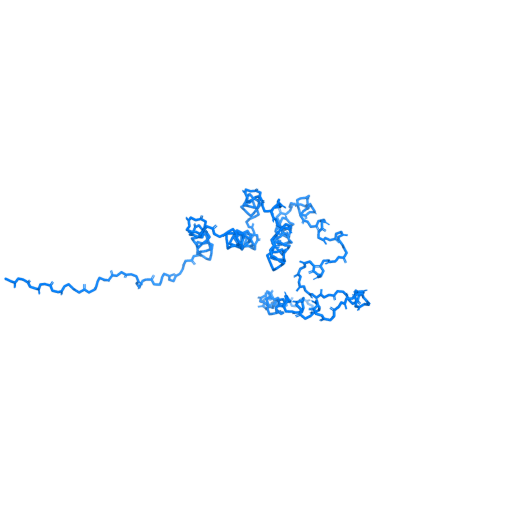CA 1
ATOM 779 C C . ILE A 1 95 ? -8.043 4.399 6.301 1.00 94.88 95 ILE A C 1
ATOM 781 O O . ILE A 1 95 ? -9.057 4.850 6.832 1.00 94.88 95 ILE A O 1
ATOM 785 N N . CYS A 1 96 ? -8.024 4.058 5.010 1.00 95.88 96 CYS A N 1
ATOM 786 C CA . CYS A 1 96 ? -9.205 4.115 4.149 1.00 95.88 96 CYS A CA 1
ATOM 787 C C . CYS A 1 96 ? -10.316 3.177 4.651 1.00 95.88 96 CYS A C 1
ATOM 789 O O . CYS A 1 96 ? -11.458 3.613 4.791 1.00 95.88 96 CYS A O 1
ATOM 791 N N . ALA A 1 97 ? -9.972 1.935 5.005 1.00 95.75 97 ALA A N 1
ATOM 792 C CA . ALA A 1 97 ? -10.888 0.963 5.604 1.00 95.75 97 ALA A CA 1
ATOM 793 C C . ALA A 1 97 ? -11.521 1.510 6.892 1.00 95.75 97 ALA A C 1
ATOM 795 O O . ALA A 1 97 ? -12.741 1.477 7.055 1.00 95.75 97 ALA A O 1
ATOM 796 N N . PHE A 1 98 ? -10.701 2.096 7.769 1.00 95.50 98 PHE A N 1
ATOM 797 C CA . PHE A 1 98 ? -11.161 2.702 9.016 1.00 95.50 98 PHE A CA 1
ATOM 798 C C . PHE A 1 98 ? -12.132 3.865 8.767 1.00 95.50 98 PHE A C 1
ATOM 800 O O . PHE A 1 98 ? -13.193 3.927 9.385 1.00 95.50 98 PHE A O 1
ATOM 807 N N . ARG A 1 99 ? -11.818 4.751 7.809 1.00 94.06 99 ARG A N 1
ATOM 808 C CA . ARG A 1 99 ? -12.694 5.871 7.407 1.00 94.06 99 ARG A CA 1
ATOM 809 C C . ARG A 1 99 ? -14.049 5.406 6.871 1.00 94.06 99 ARG A C 1
ATOM 811 O O . ARG A 1 99 ? -15.017 6.143 7.010 1.00 94.06 99 ARG A O 1
ATOM 818 N N . GLN A 1 100 ? -14.109 4.220 6.267 1.00 93.81 100 GLN A N 1
ATOM 819 C CA . GLN A 1 100 ? -15.337 3.615 5.742 1.00 93.81 100 GLN A CA 1
ATOM 820 C C . GLN A 1 100 ? -16.083 2.745 6.772 1.00 93.81 100 GLN A C 1
ATOM 822 O O . GLN A 1 100 ? -17.068 2.100 6.429 1.00 93.81 100 GLN A O 1
ATOM 827 N N . GLY A 1 101 ? -15.627 2.699 8.030 1.00 93.94 101 GLY A N 1
ATOM 828 C CA . GLY A 1 101 ? -16.253 1.901 9.091 1.00 93.94 101 GLY A CA 1
ATOM 829 C C . GLY A 1 101 ? -15.895 0.409 9.071 1.00 93.94 101 GLY A C 1
ATOM 830 O O . GLY A 1 101 ? -16.414 -0.359 9.880 1.00 93.94 101 GLY A O 1
ATOM 831 N N . MET A 1 102 ? -14.973 -0.020 8.204 1.00 93.88 102 MET A N 1
ATOM 832 C CA . MET A 1 102 ? -14.516 -1.411 8.097 1.00 93.88 102 MET A CA 1
ATOM 833 C C . MET A 1 102 ? -13.437 -1.706 9.149 1.00 93.88 102 MET A C 1
ATOM 835 O O . MET A 1 102 ? -12.259 -1.876 8.836 1.00 93.88 102 MET A O 1
ATOM 839 N N . ILE A 1 103 ? -13.828 -1.742 10.427 1.00 94.44 103 ILE A N 1
ATOM 840 C CA . ILE A 1 103 ? -12.884 -1.820 11.560 1.00 94.44 103 ILE A CA 1
ATOM 841 C C . ILE A 1 103 ? -12.050 -3.107 11.549 1.00 94.44 103 ILE A C 1
ATOM 843 O O . ILE A 1 103 ? -10.849 -3.058 11.804 1.00 94.44 103 ILE A O 1
ATOM 847 N N . LYS A 1 104 ? -12.664 -4.253 11.227 1.00 95.00 104 LYS A N 1
ATOM 848 C CA . LYS A 1 104 ? -11.962 -5.547 11.170 1.00 95.00 104 LYS A CA 1
ATOM 849 C C . LYS A 1 104 ? -10.875 -5.543 10.094 1.00 95.00 104 LYS A C 1
ATOM 851 O O . LYS A 1 104 ? -9.743 -5.926 10.365 1.00 95.00 104 LYS A O 1
ATOM 856 N N . ASP A 1 105 ? -11.202 -5.037 8.909 1.00 93.44 105 ASP A N 1
ATOM 857 C CA . ASP A 1 105 ? -10.263 -4.984 7.787 1.00 93.44 105 ASP A CA 1
ATOM 858 C C . ASP A 1 105 ? -9.157 -3.953 8.020 1.00 93.44 105 ASP A C 1
ATOM 860 O O . ASP A 1 105 ? -7.997 -4.206 7.701 1.00 93.44 105 ASP A O 1
ATOM 864 N N . ALA A 1 106 ? -9.493 -2.817 8.638 1.00 94.25 106 ALA A N 1
ATOM 865 C CA . ALA A 1 106 ? -8.506 -1.832 9.064 1.00 94.25 106 ALA A CA 1
ATOM 866 C C . ALA A 1 106 ? -7.512 -2.429 10.068 1.00 94.25 106 ALA A C 1
ATOM 868 O O . ALA A 1 106 ? -6.307 -2.220 9.934 1.00 94.25 106 ALA A O 1
ATOM 869 N N . HIS A 1 107 ? -8.004 -3.193 11.049 1.00 94.12 107 HIS A N 1
ATOM 870 C CA . HIS A 1 107 ? -7.150 -3.871 12.018 1.00 94.12 107 HIS A CA 1
ATOM 871 C C . HIS A 1 107 ? -6.226 -4.882 11.334 1.00 94.12 107 HIS A C 1
ATOM 873 O O . HIS A 1 107 ? -5.014 -4.808 11.522 1.00 94.12 107 HIS A O 1
ATOM 879 N N . ASN A 1 108 ? -6.772 -5.748 10.475 1.00 92.62 108 ASN A N 1
ATOM 880 C CA . ASN A 1 108 ? -5.993 -6.748 9.741 1.00 92.62 108 ASN A CA 1
ATOM 881 C C . ASN A 1 108 ? -4.891 -6.113 8.877 1.00 92.62 108 ASN A C 1
ATOM 883 O O . ASN A 1 108 ? -3.771 -6.608 8.853 1.00 92.62 108 ASN A O 1
ATOM 887 N N . ALA A 1 109 ? -5.176 -4.993 8.206 1.00 91.44 109 ALA A N 1
ATOM 888 C CA . ALA A 1 109 ? -4.195 -4.311 7.361 1.00 91.44 109 ALA A CA 1
ATOM 889 C C . ALA A 1 109 ? -3.069 -3.618 8.153 1.00 91.44 109 ALA A C 1
ATOM 891 O O . ALA A 1 109 ? -1.966 -3.445 7.633 1.00 91.44 109 ALA A O 1
ATOM 892 N N . LEU A 1 110 ? -3.341 -3.178 9.387 1.00 93.19 110 LEU A N 1
ATOM 893 C CA . LEU A 1 110 ? -2.401 -2.392 10.198 1.00 93.19 110 LEU A CA 1
ATOM 894 C C . LEU A 1 110 ? -1.628 -3.227 11.227 1.00 93.19 110 LEU A C 1
ATOM 896 O O . LEU A 1 110 ? -0.564 -2.787 11.677 1.00 93.19 110 LEU A O 1
ATOM 900 N N . LEU A 1 111 ? -2.136 -4.409 11.589 1.00 92.88 111 LEU A N 1
ATOM 901 C CA . LEU A 1 111 ? -1.597 -5.254 12.655 1.00 92.88 111 LEU A CA 1
ATOM 902 C C . LEU A 1 111 ? -0.115 -5.587 12.447 1.00 92.88 111 LEU A C 1
ATOM 904 O O . LEU A 1 111 ? 0.683 -5.407 13.368 1.00 92.88 111 LEU A O 1
ATOM 908 N N . ASP A 1 112 ? 0.276 -6.003 11.245 1.00 87.12 112 ASP A N 1
ATOM 909 C CA . ASP A 1 112 ? 1.651 -6.434 10.957 1.00 87.12 112 ASP A CA 1
ATOM 910 C C . ASP A 1 112 ? 2.656 -5.282 11.091 1.00 87.12 112 ASP A C 1
ATOM 912 O O . ASP A 1 112 ? 3.745 -5.427 11.651 1.00 87.12 112 ASP A O 1
ATOM 916 N N . ILE A 1 113 ? 2.271 -4.086 10.636 1.00 89.50 113 ILE A N 1
ATOM 917 C CA . ILE A 1 113 ? 3.136 -2.903 10.686 1.00 89.50 113 ILE A CA 1
ATOM 918 C C . ILE A 1 113 ? 3.255 -2.397 12.127 1.00 89.50 113 ILE A C 1
ATOM 920 O O . ILE A 1 113 ? 4.355 -2.053 12.575 1.00 89.50 113 ILE A O 1
ATOM 924 N N . GLN A 1 114 ? 2.144 -2.368 12.867 1.00 87.94 114 GLN A N 1
ATOM 925 C CA . GLN A 1 114 ? 2.110 -1.859 14.237 1.00 87.94 114 GLN A CA 1
ATOM 926 C C . GLN A 1 114 ? 2.778 -2.816 15.236 1.00 87.94 114 GLN A C 1
ATOM 928 O O . GLN A 1 114 ? 3.524 -2.361 16.105 1.00 87.94 114 GLN A O 1
ATOM 933 N N . SER A 1 115 ? 2.552 -4.125 15.102 1.00 88.12 115 SER A N 1
ATOM 934 C CA . SER A 1 115 ? 3.107 -5.146 16.004 1.00 88.12 115 SER A CA 1
ATOM 935 C C . SER A 1 115 ? 4.628 -5.293 15.882 1.00 88.12 115 SER A C 1
ATOM 937 O O . SER A 1 115 ? 5.286 -5.692 16.840 1.00 88.12 115 SER A O 1
ATOM 939 N N . SER A 1 116 ? 5.211 -4.882 14.750 1.00 84.75 116 SER A N 1
ATOM 940 C CA . SER A 1 116 ? 6.655 -4.969 14.490 1.00 84.75 116 SER A CA 1
ATOM 941 C C . SER A 1 116 ? 7.548 -4.175 15.456 1.00 84.75 116 SER A C 1
ATOM 943 O O . SER A 1 116 ? 8.760 -4.397 15.483 1.00 84.75 116 SER A O 1
ATOM 945 N N . GLY A 1 117 ? 7.008 -3.172 16.163 1.00 81.75 117 GLY A N 1
ATOM 946 C CA 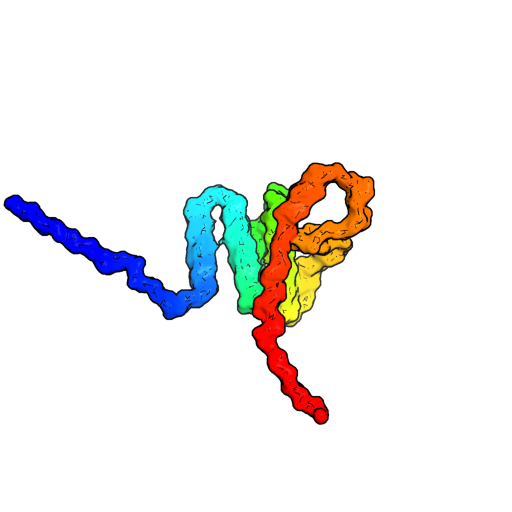. GLY A 1 117 ? 7.788 -2.235 16.987 1.00 81.75 117 GLY A CA 1
ATOM 947 C C . GLY A 1 117 ? 8.763 -1.335 16.204 1.00 81.75 117 GLY A C 1
ATOM 948 O O . GLY A 1 117 ? 9.433 -0.492 16.800 1.00 81.75 117 GLY A O 1
ATOM 949 N N . ARG A 1 118 ? 8.831 -1.472 14.870 1.00 84.75 118 ARG A N 1
ATOM 950 C CA . ARG A 1 118 ? 9.759 -0.768 13.963 1.00 84.75 118 ARG A CA 1
ATOM 951 C C . ARG A 1 118 ? 9.033 0.029 12.875 1.00 84.75 118 ARG A C 1
ATOM 953 O O . ARG A 1 118 ? 9.591 0.300 11.816 1.00 84.75 118 ARG A O 1
ATOM 960 N N . ALA A 1 119 ? 7.799 0.462 13.138 1.00 85.44 119 ALA A N 1
ATOM 961 C CA . ALA A 1 119 ? 6.958 1.167 12.164 1.00 85.44 119 ALA A CA 1
ATOM 962 C C . ALA A 1 119 ? 7.641 2.393 11.515 1.00 85.44 119 ALA A C 1
ATOM 964 O O . ALA A 1 119 ? 7.471 2.636 10.323 1.00 85.44 119 ALA A O 1
ATOM 965 N N . LYS A 1 120 ? 8.468 3.142 12.264 1.00 82.50 120 LYS A N 1
ATOM 966 C CA . LYS A 1 120 ? 9.222 4.291 11.722 1.00 82.50 120 LYS A CA 1
ATOM 967 C C . LYS A 1 120 ? 10.233 3.888 10.642 1.00 82.50 120 LYS A C 1
ATOM 969 O O . LYS A 1 120 ? 10.360 4.593 9.640 1.00 82.50 120 LYS A O 1
ATOM 974 N N . GLU A 1 121 ? 10.896 2.748 10.822 1.00 84.69 121 GLU A N 1
ATOM 975 C CA . GLU A 1 121 ? 11.868 2.205 9.868 1.00 84.69 121 GLU A CA 1
ATOM 976 C C . GLU A 1 121 ? 11.147 1.653 8.633 1.00 84.69 121 GLU A C 1
ATOM 978 O O . GLU A 1 121 ? 11.487 2.014 7.507 1.00 84.69 121 GLU A O 1
ATOM 983 N N . LEU A 1 122 ? 10.081 0.871 8.846 1.00 85.94 122 LEU A N 1
ATOM 984 C CA . LEU A 1 122 ? 9.275 0.265 7.776 1.00 85.94 122 LEU A CA 1
ATOM 985 C C . LEU A 1 122 ? 8.616 1.300 6.851 1.00 85.94 122 LEU A C 1
ATOM 987 O O . LEU A 1 122 ? 8.413 1.028 5.667 1.00 85.94 122 LEU A O 1
ATOM 991 N N . LEU A 1 123 ? 8.300 2.490 7.371 1.00 86.75 123 LEU A N 1
ATOM 992 C CA . LEU A 1 123 ? 7.717 3.598 6.604 1.00 86.75 123 LEU A CA 1
ATOM 993 C C . LEU A 1 123 ? 8.761 4.576 6.037 1.00 86.75 123 LEU A C 1
ATOM 995 O O . LEU A 1 123 ? 8.392 5.559 5.375 1.00 86.75 123 LEU A O 1
ATOM 999 N N . GLY A 1 124 ? 10.051 4.329 6.288 1.00 82.69 124 GLY A N 1
ATOM 1000 C CA . GLY A 1 124 ? 11.153 5.183 5.845 1.00 82.69 124 GLY A CA 1
ATOM 1001 C C . GLY A 1 124 ? 11.128 6.583 6.469 1.00 82.69 124 GLY A C 1
ATOM 1002 O O . GLY A 1 124 ? 11.529 7.547 5.819 1.00 82.69 124 GLY A O 1
ATOM 1003 N N . GLN A 1 125 ? 10.602 6.717 7.693 1.00 80.44 125 GLN A N 1
ATOM 1004 C CA . GLN A 1 125 ? 10.436 7.996 8.407 1.00 80.44 125 GLN A CA 1
ATOM 1005 C C . GLN A 1 125 ? 11.549 8.279 9.430 1.00 80.44 125 GLN A C 1
ATOM 1007 O O . GLN A 1 125 ? 11.470 9.245 10.186 1.00 80.44 125 GLN A O 1
ATOM 1012 N N . GLY A 1 126 ? 12.591 7.451 9.460 1.00 68.00 126 GLY A N 1
ATOM 1013 C CA . GLY A 1 126 ? 13.732 7.603 10.356 1.00 68.00 126 GLY A CA 1
ATOM 1014 C C . GLY A 1 126 ? 14.070 6.305 11.075 1.00 68.00 126 GLY A C 1
ATOM 1015 O O . GLY A 1 126 ? 13.240 5.404 11.186 1.00 68.00 126 GLY A O 1
ATOM 1016 N N . LEU A 1 127 ? 15.306 6.223 11.559 1.00 60.12 127 LEU A N 1
ATOM 1017 C CA . LEU A 1 127 ? 15.787 5.100 12.355 1.00 60.12 127 LEU A CA 1
ATOM 1018 C C . LEU A 1 127 ? 15.469 5.344 13.831 1.00 60.12 127 LEU A C 1
ATOM 1020 O O . LEU A 1 127 ? 15.600 6.467 14.325 1.00 60.12 127 LEU A O 1
ATOM 1024 N N . LEU A 1 128 ? 15.045 4.302 14.547 1.00 53.56 128 LEU A N 1
ATOM 1025 C CA . LEU A 1 128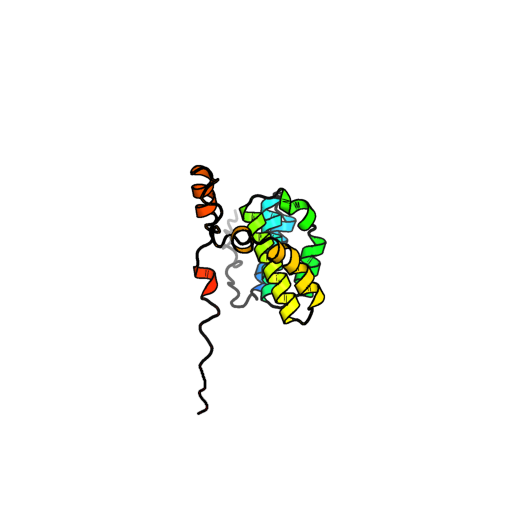 ? 14.999 4.360 16.004 1.00 53.56 128 LEU A CA 1
ATOM 1026 C C . LEU A 1 128 ? 16.444 4.338 16.525 1.00 53.56 128 LEU A C 1
ATOM 1028 O O . LEU A 1 128 ? 17.201 3.415 16.243 1.00 53.56 128 LEU A O 1
ATOM 1032 N N . MET A 1 129 ? 16.805 5.343 17.331 1.00 46.28 129 MET A N 1
ATOM 1033 C CA . MET A 1 129 ? 18.115 5.506 17.995 1.00 46.28 129 MET A CA 1
ATOM 1034 C C . MET A 1 129 ? 18.628 4.253 18.730 1.00 46.28 129 MET A C 1
ATOM 1036 O O . MET A 1 129 ? 19.820 4.141 18.989 1.00 46.28 129 MET A O 1
ATOM 1040 N N . ARG A 1 130 ? 17.748 3.293 19.040 1.00 48.56 130 ARG A N 1
ATOM 1041 C CA . ARG A 1 130 ? 18.064 2.052 19.759 1.00 48.56 130 ARG A CA 1
ATOM 1042 C C . ARG A 1 130 ? 18.984 1.091 18.983 1.00 48.56 130 ARG A C 1
ATOM 1044 O O . ARG A 1 130 ? 19.583 0.230 19.609 1.00 48.56 130 ARG A O 1
ATOM 1051 N N . ASN A 1 131 ? 19.126 1.261 17.665 1.00 44.47 131 ASN A N 1
ATOM 1052 C CA . ASN A 1 131 ? 19.940 0.394 16.797 1.00 44.47 131 ASN A CA 1
ATOM 1053 C C . ASN A 1 131 ? 21.281 1.028 16.366 1.00 44.47 131 ASN A C 1
ATOM 1055 O O . ASN A 1 131 ? 21.936 0.514 15.461 1.00 44.47 131 ASN A O 1
ATOM 1059 N N . MET A 1 132 ? 21.692 2.148 16.976 1.00 43.62 132 MET A N 1
ATOM 1060 C CA . MET A 1 132 ? 22.947 2.834 16.623 1.00 43.62 132 MET A CA 1
ATOM 1061 C C . MET A 1 132 ? 24.203 2.063 17.063 1.00 43.62 132 MET A C 1
ATOM 1063 O O . MET A 1 132 ? 25.259 2.263 16.475 1.00 43.62 132 MET A O 1
ATOM 1067 N N . GLN A 1 133 ? 24.114 1.180 18.068 1.00 47.47 133 GLN A N 1
ATOM 1068 C CA . GLN A 1 133 ? 25.286 0.464 18.590 1.00 47.47 133 GLN A CA 1
ATOM 1069 C C . GLN A 1 133 ? 25.760 -0.737 17.742 1.00 47.47 133 GLN A C 1
ATOM 1071 O O . GLN A 1 133 ? 26.903 -1.148 17.910 1.00 47.47 133 GLN A O 1
ATOM 1076 N N . GLU A 1 134 ? 24.949 -1.287 16.829 1.00 45.06 134 GLU A N 1
ATOM 1077 C C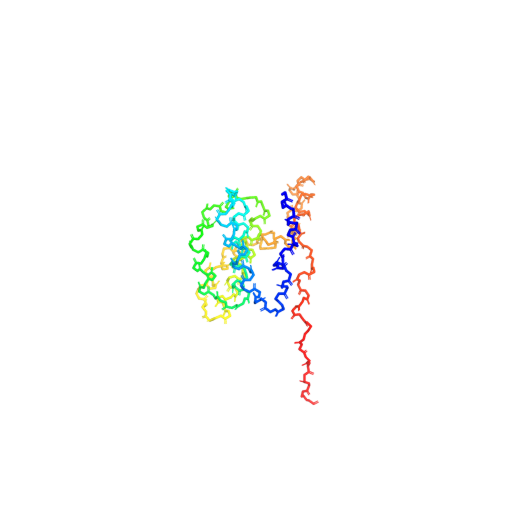A . GLU A 1 134 ? 25.289 -2.523 16.083 1.00 45.06 134 GLU A CA 1
ATOM 1078 C C . GLU A 1 134 ? 25.521 -2.327 14.570 1.00 45.06 134 GLU A C 1
ATOM 1080 O O . GLU A 1 134 ? 25.709 -3.301 13.842 1.00 45.06 134 GLU A O 1
ATOM 1085 N N . ARG A 1 135 ? 25.498 -1.091 14.049 1.00 51.94 135 ARG A N 1
ATOM 1086 C CA . ARG A 1 135 ? 25.431 -0.854 12.593 1.00 51.94 135 ARG A CA 1
ATOM 1087 C C . ARG A 1 135 ? 26.708 -0.268 11.996 1.00 51.94 135 ARG A C 1
ATOM 1089 O O . ARG A 1 135 ? 27.272 0.700 12.493 1.00 51.94 135 ARG A O 1
ATOM 1096 N N . ASN A 1 136 ? 27.121 -0.843 10.866 1.00 48.50 136 ASN A N 1
ATOM 1097 C CA . ASN A 1 136 ? 28.272 -0.398 10.083 1.00 48.50 136 ASN A CA 1
ATOM 1098 C C . ASN A 1 136 ? 27.952 0.938 9.375 1.00 48.50 136 ASN A C 1
ATOM 1100 O O . ASN A 1 136 ? 26.886 1.075 8.770 1.00 48.50 136 ASN A O 1
ATOM 1104 N N . ALA A 1 137 ? 28.882 1.901 9.392 1.00 57.16 137 ALA A N 1
ATOM 1105 C CA . ALA A 1 137 ? 28.688 3.279 8.898 1.00 57.16 137 ALA A CA 1
ATOM 1106 C C . ALA A 1 137 ? 28.198 3.384 7.432 1.00 57.16 137 ALA A C 1
ATOM 1108 O O . ALA A 1 137 ? 27.603 4.381 7.016 1.00 57.16 137 ALA A O 1
ATOM 1109 N N . GLU A 1 138 ? 28.422 2.344 6.631 1.00 54.97 138 GLU A N 1
ATOM 1110 C CA . GLU A 1 138 ? 28.008 2.279 5.230 1.00 54.97 138 GLU A CA 1
ATOM 1111 C C . GLU A 1 138 ? 26.499 2.016 5.055 1.00 54.97 138 GLU A C 1
ATOM 1113 O O . GLU A 1 138 ? 25.865 2.599 4.168 1.00 54.97 138 GLU A O 1
ATOM 1118 N N . GLN A 1 139 ? 25.893 1.225 5.950 1.00 55.81 139 GLN A N 1
ATOM 1119 C CA . GLN A 1 139 ? 24.447 0.967 5.949 1.00 55.81 139 GLN A CA 1
ATOM 1120 C C . GLN A 1 139 ? 23.659 2.232 6.316 1.00 55.81 139 GLN A C 1
ATOM 1122 O O . GLN A 1 139 ? 22.651 2.544 5.675 1.00 55.81 139 GLN A O 1
ATOM 1127 N N . GLU A 1 140 ? 24.171 3.031 7.257 1.00 58.41 140 GLU A N 1
ATOM 1128 C CA . GLU A 1 140 ? 23.550 4.292 7.680 1.00 58.41 140 GLU A CA 1
ATOM 1129 C C . GLU A 1 140 ? 23.459 5.305 6.523 1.00 58.41 140 GLU A C 1
ATOM 1131 O O . GLU A 1 140 ? 22.426 5.948 6.312 1.00 58.41 140 GLU A O 1
ATOM 1136 N N . LYS A 1 141 ? 24.509 5.405 5.696 1.00 62.22 141 LYS A N 1
ATOM 1137 C CA . LYS A 1 141 ? 24.554 6.333 4.550 1.00 62.22 141 LYS A CA 1
ATOM 1138 C C . LYS A 1 141 ? 23.559 5.967 3.443 1.00 62.22 141 LYS A C 1
ATOM 1140 O O . LYS A 1 141 ? 23.149 6.834 2.662 1.00 62.22 141 LYS A O 1
ATOM 1145 N N . ILE A 1 142 ? 23.192 4.693 3.332 1.00 60.88 142 ILE A N 1
ATOM 1146 C CA . ILE A 1 142 ? 22.210 4.207 2.356 1.00 60.88 142 ILE A CA 1
ATOM 1147 C C . ILE A 1 142 ? 20.792 4.390 2.906 1.00 60.88 142 ILE A C 1
ATOM 1149 O O . ILE A 1 142 ? 19.930 4.897 2.192 1.00 60.88 142 ILE A O 1
ATOM 1153 N N . GLU A 1 143 ? 20.551 4.067 4.178 1.00 56.91 143 GLU A N 1
ATOM 1154 C CA . GLU A 1 143 ? 19.237 4.233 4.815 1.00 56.91 143 GLU A CA 1
ATOM 1155 C C . GLU A 1 143 ? 18.838 5.705 4.976 1.00 56.91 143 GLU A C 1
ATOM 1157 O O . GLU A 1 143 ? 17.689 6.062 4.712 1.00 56.91 143 GLU A O 1
ATOM 1162 N N . LYS A 1 144 ? 19.789 6.594 5.285 1.00 60.34 144 LYS A N 1
ATOM 1163 C CA . LYS A 1 144 ? 19.551 8.045 5.338 1.00 60.34 144 LYS A CA 1
ATOM 1164 C C . LYS A 1 144 ? 19.154 8.624 3.975 1.00 60.34 144 LYS A C 1
ATOM 1166 O O . LYS A 1 144 ? 18.338 9.535 3.917 1.00 60.34 144 LYS A O 1
ATOM 1171 N N . ARG A 1 145 ? 19.663 8.055 2.873 1.00 58.72 145 ARG A N 1
ATOM 1172 C CA . ARG A 1 145 ? 19.256 8.418 1.500 1.00 58.72 145 ARG A CA 1
ATOM 1173 C C . ARG A 1 145 ? 17.879 7.876 1.100 1.00 58.72 145 ARG A C 1
ATOM 1175 O O . ARG A 1 145 ? 17.297 8.388 0.152 1.00 58.72 145 ARG A O 1
ATOM 1182 N N . ARG A 1 146 ? 17.350 6.870 1.808 1.00 56.34 146 ARG A N 1
ATOM 1183 C CA . ARG A 1 146 ? 16.007 6.296 1.582 1.00 56.34 146 ARG A CA 1
ATOM 1184 C C . ARG A 1 146 ? 14.896 7.055 2.316 1.00 56.34 146 ARG A C 1
ATOM 1186 O O . ARG A 1 146 ? 13.722 6.757 2.108 1.00 56.34 146 ARG A O 1
ATOM 1193 N N . GLN A 1 147 ? 15.247 8.017 3.170 1.00 55.81 147 GLN A N 1
ATOM 1194 C CA . GLN A 1 147 ? 14.275 8.866 3.851 1.00 55.81 147 GLN A CA 1
ATOM 1195 C C . GLN A 1 147 ? 13.616 9.811 2.843 1.00 55.81 147 GLN A C 1
ATOM 1197 O O . GLN A 1 147 ? 14.287 10.557 2.133 1.00 55.81 147 GLN A O 1
ATOM 1202 N N . VAL A 1 148 ? 12.287 9.785 2.785 1.00 51.66 148 VAL A N 1
ATOM 1203 C CA . VAL A 1 148 ? 11.515 10.690 1.924 1.00 51.66 148 VAL A CA 1
ATOM 1204 C C . VAL A 1 148 ? 11.326 12.023 2.649 1.00 51.66 148 VAL A C 1
ATOM 1206 O O . VAL A 1 148 ? 10.996 12.042 3.834 1.00 51.66 148 VAL A O 1
ATOM 1209 N N . SER A 1 149 ? 11.540 13.136 1.944 1.00 43.84 149 SER A N 1
ATOM 1210 C CA . SER A 1 149 ? 11.488 14.491 2.502 1.00 43.84 149 SER A CA 1
ATOM 1211 C C . SER A 1 149 ? 10.137 14.835 3.151 1.00 43.84 149 SER A C 1
ATOM 1213 O O . SER A 1 149 ? 9.074 14.435 2.683 1.00 43.84 149 SER A O 1
ATOM 1215 N N . TYR A 1 150 ? 10.186 15.651 4.209 1.00 47.47 150 TYR A N 1
ATOM 1216 C CA . TYR A 1 150 ? 9.070 16.027 5.097 1.00 47.47 150 TYR A CA 1
ATOM 1217 C C . TYR A 1 150 ? 7.913 16.805 4.416 1.00 47.47 150 TYR A C 1
ATOM 1219 O O . TYR A 1 150 ? 6.860 17.022 5.017 1.00 47.47 150 TYR A O 1
ATOM 1227 N N . SER A 1 151 ? 8.078 17.239 3.162 1.00 43.22 151 SER A N 1
ATOM 1228 C CA . SER A 1 151 ? 7.157 18.157 2.472 1.00 43.22 151 SER A CA 1
ATOM 1229 C C . SER A 1 151 ? 5.795 17.552 2.100 1.00 43.22 151 SER A C 1
ATOM 1231 O O . SER A 1 151 ? 4.823 18.294 1.981 1.00 43.22 151 SER A O 1
ATOM 1233 N N . SER A 1 152 ? 5.663 16.226 1.989 1.00 35.16 152 SER A N 1
ATOM 1234 C CA . SER A 1 152 ? 4.386 15.566 1.658 1.00 35.16 152 SER A CA 1
ATOM 1235 C C . SER A 1 152 ? 3.351 15.563 2.801 1.00 35.16 152 SER A C 1
ATOM 1237 O O . SER A 1 152 ? 2.219 15.141 2.590 1.00 35.16 152 SER A O 1
ATOM 1239 N N . ALA A 1 153 ? 3.697 16.050 4.002 1.00 42.47 153 ALA A N 1
ATOM 1240 C CA . ALA A 1 153 ? 2.799 16.082 5.165 1.00 42.47 153 ALA A CA 1
ATOM 1241 C C . ALA A 1 153 ? 2.043 17.414 5.364 1.00 42.47 153 ALA A C 1
ATOM 1243 O O . ALA A 1 153 ? 1.071 17.457 6.117 1.00 42.47 153 ALA A O 1
ATOM 1244 N N . LYS A 1 154 ? 2.455 18.513 4.713 1.00 34.66 154 LYS A N 1
ATOM 1245 C CA . LYS A 1 154 ? 1.903 19.854 5.003 1.00 34.66 154 LYS A CA 1
ATOM 1246 C C . LYS A 1 154 ? 0.701 20.278 4.156 1.00 34.66 154 LYS A C 1
ATOM 1248 O O . LYS A 1 154 ? 0.050 21.251 4.527 1.00 34.66 154 LYS A O 1
ATOM 1253 N N . LEU A 1 155 ? 0.338 19.562 3.087 1.00 38.56 155 LEU A N 1
ATOM 1254 C CA . LEU A 1 155 ? -0.752 20.021 2.209 1.00 38.56 155 LEU A CA 1
ATOM 1255 C C . LEU A 1 155 ? -2.173 19.851 2.788 1.00 38.56 155 LEU A C 1
ATOM 1257 O O . LEU A 1 155 ? -3.093 20.490 2.297 1.00 38.56 155 LEU A O 1
ATOM 1261 N N . ASN A 1 156 ? -2.361 19.068 3.859 1.00 39.28 156 ASN A N 1
ATOM 1262 C CA . ASN A 1 156 ? -3.693 18.800 4.432 1.00 39.28 156 ASN A CA 1
ATOM 1263 C C . ASN A 1 156 ? -4.004 19.563 5.736 1.00 39.28 156 ASN A C 1
ATOM 1265 O O . ASN A 1 156 ? -5.069 19.365 6.318 1.00 39.28 156 ASN A O 1
ATOM 1269 N N . SER A 1 157 ? -3.109 20.439 6.212 1.00 39.66 157 SER A N 1
ATOM 1270 C CA . SER A 1 157 ? -3.304 21.177 7.476 1.00 39.66 157 SER A CA 1
ATOM 1271 C C . SER A 1 157 ? -3.804 22.617 7.300 1.00 39.66 157 SER A C 1
ATOM 1273 O O . SER A 1 157 ? -4.159 23.256 8.288 1.00 39.66 157 SER A O 1
ATOM 1275 N N . ALA A 1 158 ? -3.844 23.153 6.080 1.00 44.44 158 ALA A N 1
ATOM 1276 C CA . ALA A 1 158 ? -4.159 24.561 5.840 1.00 44.44 158 ALA A CA 1
ATOM 1277 C C . ALA A 1 158 ? -5.530 24.727 5.170 1.00 44.44 158 ALA A C 1
ATOM 1279 O O . ALA A 1 158 ? -5.597 25.101 4.007 1.00 44.44 158 ALA A O 1
ATOM 1280 N N . LYS A 1 159 ? -6.613 24.404 5.893 1.00 45.34 159 LYS A N 1
ATOM 1281 C CA . LYS A 1 159 ? -7.983 24.935 5.692 1.00 45.34 159 LYS A CA 1
ATOM 1282 C C . LYS A 1 159 ? -8.936 24.346 6.743 1.00 45.34 159 LYS A C 1
ATOM 1284 O O . LYS A 1 159 ? -9.733 23.460 6.464 1.00 45.34 159 LYS A O 1
ATOM 1289 N N . ARG A 1 160 ? -8.863 24.847 7.975 1.00 42.06 160 ARG A N 1
ATOM 1290 C CA . ARG A 1 160 ? -10.015 24.869 8.891 1.00 42.06 160 ARG A CA 1
ATOM 1291 C C . ARG A 1 160 ? -9.951 26.172 9.691 1.00 42.06 160 ARG A C 1
ATOM 1293 O O . ARG A 1 160 ? -9.113 26.264 10.585 1.00 42.06 160 ARG A O 1
ATOM 1300 N N . PRO A 1 161 ? -10.746 27.200 9.346 1.00 39.44 161 PRO A N 1
ATOM 1301 C CA . PRO A 1 161 ? -10.884 28.365 10.206 1.00 39.44 161 PRO A CA 1
ATOM 1302 C C . PRO A 1 161 ? -11.585 27.935 11.500 1.00 39.44 161 PRO A C 1
ATOM 1304 O O . PRO A 1 161 ? -12.622 27.271 11.468 1.00 39.44 161 PRO A O 1
ATOM 1307 N N . LEU A 1 162 ? -10.976 28.272 12.635 1.00 44.94 162 LEU A N 1
ATOM 1308 C CA . LEU A 1 162 ? -11.570 28.127 13.957 1.00 44.94 162 LEU A CA 1
ATOM 1309 C C . LEU A 1 162 ? -12.706 29.151 14.076 1.00 44.94 162 LEU A C 1
ATOM 1311 O O . LEU A 1 162 ? -12.451 30.344 14.222 1.00 44.94 162 LEU A O 1
ATOM 1315 N N . VAL A 1 163 ? -13.954 28.692 13.990 1.00 44.19 163 VAL A N 1
ATOM 1316 C CA . VAL A 1 163 ? -15.113 29.463 14.452 1.00 44.19 163 VAL A CA 1
ATOM 1317 C C . VAL A 1 163 ? -15.142 29.317 15.971 1.00 44.19 163 VAL A C 1
ATOM 1319 O O . VAL A 1 163 ? -15.466 28.250 16.489 1.00 44.19 163 VAL A O 1
ATOM 1322 N N . GLY A 1 164 ? -14.714 30.365 16.674 1.00 44.19 164 GLY A N 1
ATOM 1323 C CA . GLY A 1 164 ? -14.832 30.466 18.124 1.00 44.19 164 GLY A CA 1
ATOM 1324 C C . GLY A 1 164 ? -16.276 30.769 18.516 1.00 44.19 164 GLY A C 1
ATOM 1325 O O . GLY A 1 164 ? -16.822 31.790 18.112 1.00 44.19 164 GLY A O 1
ATOM 1326 N N . TYR A 1 165 ? -16.874 29.871 19.294 1.00 38.09 165 TYR A N 1
ATOM 1327 C CA . TYR A 1 165 ? -17.997 30.168 20.180 1.00 38.09 165 TYR A CA 1
ATOM 1328 C C . TYR A 1 165 ? -17.432 30.296 21.598 1.00 38.09 165 TYR A C 1
ATOM 1330 O O . TYR A 1 165 ? -16.718 29.395 22.045 1.00 38.09 165 TYR A O 1
ATOM 1338 N N . GLY A 1 166 ? -17.750 31.400 22.272 1.00 37.97 166 GLY A N 1
ATOM 1339 C CA . GLY A 1 166 ? -17.339 31.715 23.641 1.00 37.97 166 GLY A CA 1
ATOM 1340 C C . GLY A 1 166 ? -17.359 33.210 23.877 1.00 37.97 166 GLY A C 1
ATO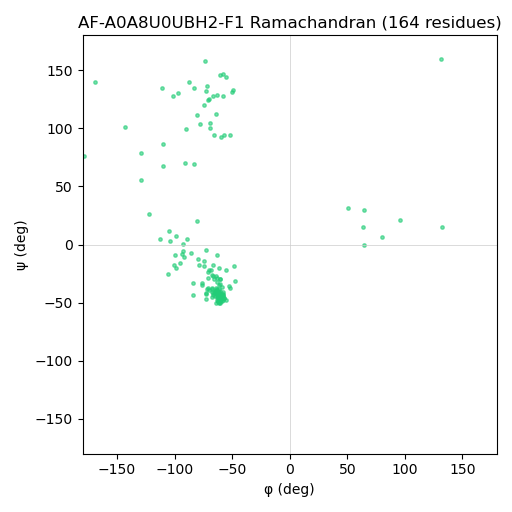M 1341 O O . GLY A 1 166 ? -16.336 33.841 23.543 1.00 37.97 166 GLY A O 1
#

Mean predicted aligned error: 14.53 Å

Radius of gyration: 21.81 Å; Cα contacts (8 Å, |Δi|>4): 117; chains: 1; bounding box: 47×45×85 Å

Foldseek 3Di:
DDDPPDDPDPDDPPPPPDDPPLNVLVVVLVCCVVPPPDPQVNLLSLLVNLLVCLVVLNLVVSVVSVVVVVCVVVLVVDDLLSQLSNLVSLQSSLVSCVVVVVPVSSCVSCVVLVVVVAVCQSNLNDGDPVCPVPDDPVVVVVSVVSRDDPVVPPPPPPDDDDPDDD

InterPro domains:
  IPR008905 Eukaryotic translation initiation factor 3 subunit C, N-terminal domain [PF05470] (8-150)
  IPR027516 Eukaryotic translation initiation factor 3 subunit C [PTHR13937] (11-150)

Secondary structure (DSSP, 8-state):
-----PPPPS-S----TT--HHHHHHHHHHHHHHH---HHHHHHHHHHHHHHHHHTT-HHHHHHHHHHTTHHHHGGGS-HHHHHHHHHHHHHHHHHHHHTT-HHHHHHHHHHHHHTS-HHHHTTS---GGGTTS--HHHHHHHHHTPPPGGGGSTTSS--------

Solvent-accessible surface area (backbone atoms only — not comparable to full-atom values): 10144 Å² total; per-residue (Å²): 136,88,78,86,79,76,75,86,75,94,74,91,83,75,83,65,90,76,73,50,72,64,57,55,50,50,54,53,38,52,47,41,64,75,71,54,86,52,65,68,61,43,50,53,40,51,44,53,51,32,38,52,31,15,72,72,65,36,40,70,64,19,50,50,52,51,63,75,61,52,47,82,81,52,42,84,80,43,59,70,73,55,39,27,49,46,46,47,29,38,47,43,41,16,52,24,24,43,74,71,66,38,54,70,60,14,45,64,48,35,44,69,51,63,72,62,80,44,50,48,51,53,54,31,75,46,78,67,78,89,58,65,89,82,60,60,77,68,59,53,62,52,55,64,69,60,45,69,74,79,72,84,68,62,81,82,72,82,84,75,85,83,81,83,84,134

Sequence (166 aa):
MERSRQAPSEQDAEESEGEDSAFIMDRLCKFIYAKDRTDRIRTCAILCHIYHHALHSRWYQARDLMLMSHLQDNIQHADPPVQILYNRTMVQLGICAFRQGMIKDAHNALLDIQSSGRAKELLGQGLLMRNMQERNAEQEKIEKRRQVSYSSAKLNSAKRPLVGYG